Protein AF-A0A6J3M0D9-F1 (afdb_monomer_lite)

Structure (mmCIF, N/CA/C/O backbone):
data_AF-A0A6J3M0D9-F1
#
_entry.id   AF-A0A6J3M0D9-F1
#
loop_
_atom_site.group_PDB
_atom_site.id
_atom_site.type_symbol
_atom_site.label_atom_id
_atom_site.label_alt_id
_atom_site.label_comp_id
_atom_site.label_asym_id
_atom_site.label_entity_id
_atom_site.label_seq_id
_atom_site.pdbx_PDB_ins_code
_atom_site.Cartn_x
_atom_site.Cartn_y
_atom_site.Cartn_z
_atom_site.occupancy
_atom_site.B_iso_or_equiv
_atom_site.auth_seq_id
_atom_site.auth_comp_id
_atom_site.auth_asym_id
_atom_site.auth_atom_id
_atom_site.pdbx_PDB_model_num
ATOM 1 N N . ARG A 1 1 ? 12.384 13.463 -19.391 1.00 42.94 1 ARG A N 1
ATOM 2 C CA . ARG A 1 1 ? 13.228 12.352 -18.886 1.00 42.94 1 ARG A CA 1
ATOM 3 C C . ARG A 1 1 ? 12.264 11.208 -18.596 1.00 42.94 1 ARG A C 1
ATOM 5 O O . ARG A 1 1 ? 11.314 11.461 -17.872 1.00 42.94 1 ARG A O 1
ATOM 12 N N . ASN A 1 2 ? 12.388 10.053 -19.254 1.00 55.09 2 ASN A N 1
ATOM 13 C CA . ASN A 1 2 ? 11.441 8.949 -19.058 1.00 55.09 2 ASN A CA 1
ATOM 14 C C . ASN A 1 2 ? 11.731 8.319 -17.684 1.00 55.09 2 ASN A C 1
ATOM 16 O O . ASN A 1 2 ? 12.864 7.897 -17.462 1.00 55.09 2 ASN A O 1
ATOM 20 N N . ARG A 1 3 ? 10.782 8.379 -16.743 1.00 71.44 3 ARG A N 1
ATOM 21 C CA . ARG A 1 3 ? 10.918 7.764 -15.412 1.00 71.44 3 ARG A CA 1
ATOM 22 C C . ARG A 1 3 ? 10.649 6.272 -15.572 1.00 71.44 3 ARG A C 1
ATOM 24 O O . ARG A 1 3 ? 9.646 5.905 -16.172 1.00 71.44 3 ARG A O 1
ATOM 31 N N . GLU A 1 4 ? 11.538 5.431 -15.061 1.00 75.75 4 GLU A N 1
ATOM 32 C CA . GLU A 1 4 ? 11.280 3.993 -14.976 1.00 75.75 4 GLU A CA 1
ATOM 33 C C . GLU A 1 4 ? 10.341 3.724 -13.797 1.00 75.75 4 GLU A C 1
ATOM 35 O O . GLU A 1 4 ? 10.503 4.307 -12.722 1.00 75.75 4 GLU A O 1
ATOM 40 N N . GLY A 1 5 ? 9.330 2.885 -14.021 1.00 78.06 5 GLY A N 1
ATOM 41 C CA . GLY A 1 5 ? 8.356 2.521 -12.998 1.00 78.06 5 GLY A CA 1
ATOM 42 C C . GLY A 1 5 ? 8.998 1.749 -11.850 1.00 78.06 5 GLY A C 1
ATOM 43 O O . GLY A 1 5 ? 9.812 0.852 -12.079 1.00 78.06 5 GLY A O 1
ATOM 44 N N . ASN A 1 6 ? 8.626 2.075 -10.613 1.00 82.00 6 ASN A N 1
ATOM 45 C CA . ASN A 1 6 ? 9.126 1.388 -9.425 1.00 82.00 6 ASN A CA 1
ATOM 46 C C . ASN A 1 6 ? 8.028 0.581 -8.697 1.00 82.00 6 ASN A C 1
ATOM 48 O O . ASN A 1 6 ? 6.885 0.508 -9.141 1.00 82.00 6 ASN A O 1
ATOM 52 N N . LEU A 1 7 ? 8.391 -0.069 -7.583 1.00 81.06 7 LEU A N 1
ATOM 53 C CA . LEU A 1 7 ? 7.454 -0.856 -6.773 1.00 81.06 7 LEU A CA 1
ATOM 54 C C . LEU A 1 7 ? 6.279 0.001 -6.276 1.00 81.06 7 LEU A C 1
ATOM 56 O O . LEU A 1 7 ? 5.142 -0.457 -6.302 1.00 81.06 7 LEU A O 1
ATOM 60 N N . TYR A 1 8 ? 6.549 1.256 -5.915 1.00 79.31 8 TYR A N 1
ATOM 61 C CA . TYR A 1 8 ? 5.541 2.229 -5.498 1.00 79.31 8 TYR A CA 1
ATOM 62 C C . TYR A 1 8 ? 4.476 2.436 -6.590 1.00 79.31 8 TYR A C 1
ATOM 64 O O . TYR A 1 8 ? 3.279 2.304 -6.344 1.00 79.31 8 TYR A O 1
ATOM 72 N N . ASP A 1 9 ? 4.890 2.638 -7.845 1.00 83.06 9 ASP A N 1
ATOM 73 C CA . ASP A 1 9 ? 3.951 2.771 -8.967 1.00 83.06 9 ASP A CA 1
ATOM 74 C C . ASP A 1 9 ? 3.158 1.470 -9.233 1.00 83.06 9 ASP A C 1
ATOM 76 O O . ASP A 1 9 ? 2.005 1.523 -9.670 1.00 83.06 9 ASP A O 1
ATOM 80 N N . ALA A 1 10 ? 3.746 0.299 -8.954 1.00 85.44 10 ALA A N 1
ATOM 81 C CA . ALA A 1 10 ? 3.069 -0.996 -9.064 1.00 85.44 10 ALA A CA 1
ATOM 82 C C . ALA A 1 10 ? 1.963 -1.156 -8.011 1.00 85.44 10 ALA A C 1
ATOM 84 O O . ALA A 1 10 ? 0.848 -1.559 -8.340 1.00 85.44 10 ALA A O 1
ATOM 85 N N . VAL A 1 11 ? 2.250 -0.791 -6.757 1.00 83.31 11 VAL A N 1
ATOM 86 C CA . VAL A 1 11 ? 1.282 -0.823 -5.646 1.00 83.31 11 VAL A CA 1
ATOM 87 C C . VAL A 1 11 ? 0.132 0.154 -5.896 1.00 83.31 11 VAL A C 1
ATOM 89 O O . VAL A 1 11 ? -1.022 -0.185 -5.640 1.00 83.31 11 VAL A O 1
ATOM 92 N N . ALA A 1 12 ? 0.414 1.319 -6.488 1.00 81.69 12 ALA A N 1
ATOM 93 C CA . ALA A 1 12 ? -0.609 2.266 -6.938 1.00 81.69 12 ALA A CA 1
ATOM 94 C C . ALA A 1 12 ? -1.410 1.791 -8.171 1.00 81.69 12 ALA A C 1
ATOM 96 O O . ALA A 1 12 ? -2.295 2.507 -8.634 1.00 81.69 12 ALA A O 1
ATOM 97 N N . GLY A 1 13 ? -1.100 0.622 -8.745 1.00 83.06 13 GLY A N 1
ATOM 98 C CA . GLY A 1 13 ? -1.790 0.086 -9.921 1.00 83.06 13 GLY A CA 1
ATOM 99 C C . GLY A 1 13 ? -1.490 0.836 -11.223 1.00 83.06 13 GLY A C 1
ATOM 100 O O . GLY A 1 13 ? -2.249 0.726 -12.184 1.00 83.06 13 GLY A O 1
ATOM 101 N N . ARG A 1 14 ? -0.395 1.601 -11.272 1.00 82.69 14 ARG A N 1
ATOM 102 C CA . ARG A 1 14 ? -0.028 2.460 -12.410 1.00 82.69 14 ARG A CA 1
ATOM 103 C C . ARG A 1 14 ? 0.906 1.792 -13.403 1.00 82.69 14 ARG A C 1
ATOM 105 O O . ARG A 1 14 ? 1.169 2.374 -14.449 1.00 82.69 14 ARG A O 1
ATOM 112 N N . LEU A 1 15 ? 1.432 0.609 -13.101 1.00 86.12 15 LEU A N 1
ATOM 113 C CA . LEU A 1 15 ? 2.329 -0.117 -13.999 1.00 86.12 15 LEU A CA 1
ATOM 114 C C . LEU A 1 15 ? 1.619 -1.280 -14.675 1.00 86.12 15 LEU A C 1
ATOM 116 O O . LEU A 1 15 ? 0.947 -2.076 -14.030 1.00 86.12 15 LEU A O 1
ATOM 120 N N . GLY A 1 16 ? 1.819 -1.389 -15.981 1.00 84.75 16 GLY A N 1
ATOM 121 C CA . GLY A 1 16 ? 1.499 -2.548 -16.798 1.00 84.75 16 GLY A CA 1
ATOM 122 C C . GLY A 1 16 ? 2.769 -3.139 -17.406 1.00 84.75 16 GLY A C 1
ATOM 123 O O . GLY A 1 16 ? 3.859 -2.582 -17.278 1.00 84.75 16 GLY A O 1
ATOM 124 N N . ALA A 1 17 ? 2.619 -4.258 -18.115 1.00 77.94 17 ALA A N 1
ATOM 125 C CA . ALA A 1 17 ? 3.738 -4.952 -18.758 1.00 77.94 17 ALA A CA 1
ATOM 126 C C . ALA A 1 17 ? 4.526 -4.071 -19.753 1.00 77.94 17 ALA A C 1
ATOM 128 O O . ALA A 1 17 ? 5.722 -4.272 -19.931 1.00 77.94 17 ALA A O 1
ATOM 129 N N . GLU A 1 18 ? 3.867 -3.088 -20.376 1.00 77.19 18 GLU A N 1
ATOM 130 C CA . GLU A 1 18 ? 4.468 -2.181 -21.368 1.00 77.19 18 GLU A CA 1
ATOM 131 C C . GLU A 1 18 ? 4.868 -0.806 -20.792 1.00 77.19 18 GLU A C 1
ATOM 133 O O . GLU A 1 18 ? 5.299 0.075 -21.534 1.00 77.19 18 GLU A O 1
ATOM 138 N N . GLY A 1 19 ? 4.740 -0.604 -19.474 1.00 81.75 19 GLY A N 1
ATOM 139 C CA . GLY A 1 19 ? 5.069 0.654 -18.795 1.00 81.75 19 GLY A CA 1
ATOM 140 C C . GLY A 1 19 ? 3.879 1.280 -18.066 1.00 81.75 19 GLY A C 1
ATOM 141 O O . GLY A 1 19 ? 2.984 0.578 -17.601 1.00 81.75 19 GLY A O 1
ATOM 142 N N . PHE A 1 20 ? 3.878 2.609 -17.928 1.00 83.00 20 PHE A N 1
ATOM 143 C CA . PHE A 1 20 ? 2.828 3.322 -17.194 1.00 83.00 20 PHE A CA 1
ATOM 144 C C . PHE A 1 20 ? 1.456 3.185 -17.870 1.00 83.00 20 PHE A C 1
ATOM 146 O O . PHE A 1 20 ? 1.288 3.440 -19.064 1.00 83.00 20 PHE A O 1
ATOM 153 N N . LEU A 1 21 ? 0.457 2.808 -17.078 1.00 82.88 21 LEU A N 1
ATOM 154 C CA . LEU A 1 21 ? -0.945 2.775 -17.456 1.00 82.88 21 LEU A CA 1
ATOM 155 C C . LEU A 1 21 ? -1.505 4.198 -17.404 1.00 82.88 21 LEU A C 1
ATOM 157 O O . LEU A 1 21 ? -1.463 4.857 -16.369 1.00 82.88 21 LEU A O 1
ATOM 161 N N . GLY A 1 22 ? -2.019 4.672 -18.537 1.00 74.00 22 GLY A N 1
ATOM 162 C CA . GLY A 1 22 ? -2.771 5.923 -18.626 1.00 74.00 22 GLY A CA 1
ATOM 163 C C . GLY A 1 22 ? -4.258 5.682 -18.878 1.00 74.00 22 GLY A C 1
ATOM 164 O O . GLY A 1 22 ? -4.702 4.547 -19.053 1.00 74.00 22 GLY A O 1
ATOM 165 N N . ASP A 1 23 ? -5.020 6.769 -19.001 1.00 67.31 23 ASP A N 1
ATOM 166 C CA . ASP A 1 23 ? -6.461 6.742 -19.296 1.00 67.31 23 ASP A CA 1
ATOM 167 C C . ASP A 1 23 ? -6.837 5.962 -20.565 1.00 67.31 23 ASP A C 1
ATOM 169 O O . ASP A 1 23 ? -7.947 5.444 -20.677 1.00 67.31 23 ASP A O 1
ATOM 173 N N . ASN A 1 24 ? -5.911 5.844 -21.516 1.00 65.19 24 ASN A N 1
ATOM 174 C CA . ASN A 1 24 ? -6.125 5.121 -22.769 1.00 65.19 24 ASN A CA 1
ATOM 175 C C . ASN A 1 24 ? -5.968 3.595 -22.618 1.00 65.19 24 ASN A C 1
ATOM 177 O O . ASN A 1 24 ? -6.357 2.852 -23.514 1.00 65.19 24 ASN A O 1
ATOM 181 N N . ASN A 1 25 ? -5.445 3.120 -21.482 1.00 65.56 25 ASN A N 1
ATOM 182 C CA . ASN A 1 25 ? -5.124 1.715 -21.218 1.00 65.56 25 ASN A CA 1
ATOM 183 C C . ASN A 1 25 ? -6.153 1.026 -20.301 1.00 65.56 25 ASN A C 1
ATOM 185 O O . ASN A 1 25 ? -5.819 0.062 -19.614 1.00 65.56 25 ASN A O 1
ATOM 189 N N . ARG A 1 26 ? -7.417 1.477 -20.317 1.00 57.16 26 ARG A N 1
ATOM 190 C CA . ARG A 1 26 ? -8.543 1.031 -19.456 1.00 57.16 26 ARG A CA 1
ATOM 191 C C . ARG A 1 26 ? -8.943 -0.461 -19.538 1.00 57.16 26 ARG A C 1
ATOM 193 O O . ARG A 1 26 ? -9.987 -0.838 -19.019 1.00 57.16 26 ARG A O 1
ATOM 200 N N . GLY A 1 27 ? -8.132 -1.319 -20.150 1.00 63.91 27 GLY A N 1
ATOM 201 C CA . GLY A 1 27 ? -8.310 -2.777 -20.172 1.00 63.91 27 GLY A CA 1
ATOM 202 C C . GLY A 1 27 ? -7.041 -3.580 -19.870 1.00 63.91 27 GLY A C 1
ATOM 203 O O . GLY A 1 27 ? -7.101 -4.807 -19.843 1.00 63.91 27 GLY A O 1
ATOM 204 N N . LEU A 1 28 ? -5.896 -2.922 -19.654 1.00 74.75 28 LEU A N 1
ATOM 205 C CA . LEU A 1 28 ? -4.660 -3.609 -19.293 1.00 74.75 28 LEU A CA 1
ATOM 206 C C . LEU A 1 28 ? -4.654 -3.913 -17.795 1.00 74.75 28 LEU A C 1
ATOM 208 O O . LEU A 1 28 ? -4.968 -3.057 -16.969 1.00 74.75 28 LEU A O 1
ATOM 212 N N . LYS A 1 29 ? -4.288 -5.148 -17.447 1.00 81.88 29 LYS A N 1
ATOM 213 C CA . LYS A 1 29 ? -4.167 -5.572 -16.054 1.00 81.88 29 LYS A CA 1
ATOM 214 C C . LYS A 1 29 ? -2.909 -4.936 -15.442 1.00 81.88 29 LYS A C 1
ATOM 216 O O . LYS A 1 29 ? -1.833 -5.110 -16.021 1.00 81.88 29 LYS A O 1
ATOM 221 N N . PRO A 1 30 ? -3.017 -4.250 -14.290 1.00 85.31 30 PRO A N 1
ATOM 222 C CA . PRO A 1 30 ? -1.848 -3.782 -13.562 1.00 85.31 30 PRO A CA 1
ATOM 223 C C . PRO A 1 30 ? -0.935 -4.946 -13.176 1.00 85.31 30 PRO A C 1
ATOM 225 O O . PRO A 1 30 ? -1.416 -6.033 -12.834 1.00 85.31 30 PRO A O 1
ATOM 228 N N . LEU A 1 31 ? 0.374 -4.710 -13.231 1.00 87.88 31 LEU A N 1
ATOM 229 C CA . LEU A 1 31 ? 1.368 -5.637 -12.707 1.00 87.88 31 LEU A CA 1
ATOM 230 C C . LEU A 1 31 ? 1.205 -5.756 -11.199 1.00 87.88 31 LEU A C 1
ATOM 232 O O . LEU A 1 31 ? 0.967 -4.771 -10.497 1.00 87.88 31 LEU A O 1
ATOM 236 N N . ARG A 1 32 ? 1.354 -6.977 -10.696 1.00 86.12 32 ARG A N 1
ATOM 237 C CA . ARG A 1 32 ? 1.368 -7.214 -9.259 1.00 86.12 32 ARG A CA 1
ATOM 238 C C . ARG A 1 32 ? 2.697 -6.731 -8.664 1.00 86.12 32 ARG A C 1
ATOM 240 O O . ARG A 1 32 ? 3.726 -6.790 -9.342 1.00 86.12 32 ARG A O 1
ATOM 247 N N . PRO A 1 33 ? 2.714 -6.294 -7.394 1.00 86.25 33 PRO A N 1
ATOM 248 C CA . PRO A 1 33 ? 3.947 -5.831 -6.764 1.00 86.25 33 PRO A CA 1
ATOM 249 C C . PRO A 1 33 ? 5.055 -6.897 -6.734 1.00 86.25 33 PRO A C 1
ATOM 251 O O . PRO A 1 33 ? 6.217 -6.560 -6.948 1.00 86.25 33 PRO A O 1
ATOM 254 N N . ASP A 1 34 ? 4.719 -8.182 -6.566 1.00 86.88 34 ASP A N 1
ATOM 255 C CA . ASP A 1 34 ? 5.703 -9.272 -6.624 1.00 86.88 34 ASP A CA 1
ATOM 256 C C . ASP A 1 34 ? 6.314 -9.441 -8.019 1.00 86.88 34 ASP A C 1
ATOM 258 O O . ASP A 1 34 ? 7.520 -9.639 -8.147 1.00 86.88 34 ASP A O 1
ATOM 262 N N . GLU A 1 35 ? 5.521 -9.295 -9.081 1.00 87.00 35 GLU A N 1
ATOM 263 C CA . GLU A 1 35 ? 6.027 -9.345 -10.459 1.00 87.00 35 GLU A CA 1
ATOM 264 C C . GLU A 1 35 ? 7.050 -8.233 -10.718 1.00 87.00 35 GLU A C 1
ATOM 266 O O . GLU A 1 35 ? 8.071 -8.465 -11.365 1.00 87.00 35 GLU A O 1
ATOM 271 N N . VAL A 1 36 ? 6.825 -7.034 -10.173 1.00 87.44 36 VAL A N 1
ATOM 272 C CA . VAL A 1 36 ? 7.767 -5.908 -10.284 1.00 87.44 36 VAL A CA 1
ATOM 273 C C . VAL A 1 36 ? 9.002 -6.108 -9.407 1.00 87.44 36 VAL A C 1
ATOM 275 O O . VAL A 1 36 ? 10.108 -5.770 -9.826 1.00 87.44 36 VAL A O 1
ATOM 278 N N . LEU A 1 37 ? 8.849 -6.680 -8.212 1.00 84.75 37 LEU A N 1
ATOM 279 C CA . LEU A 1 37 ? 9.964 -6.933 -7.299 1.00 84.75 37 LEU A CA 1
ATOM 280 C C . LEU A 1 37 ? 10.943 -7.966 -7.877 1.00 84.75 37 LEU A C 1
ATOM 282 O O . LEU A 1 37 ? 12.153 -7.735 -7.878 1.00 84.75 37 LEU A O 1
ATOM 286 N N . TYR A 1 38 ? 10.419 -9.069 -8.420 1.00 86.06 38 TYR A N 1
ATOM 287 C CA . TYR A 1 38 ? 11.226 -10.198 -8.898 1.00 86.06 38 TYR A CA 1
ATOM 288 C C . TYR A 1 38 ? 11.628 -10.121 -10.379 1.00 86.06 38 TYR A C 1
ATOM 290 O O . TYR A 1 38 ? 12.424 -10.938 -10.836 1.00 86.06 38 TYR A O 1
ATOM 298 N N . SER A 1 39 ? 11.134 -9.142 -11.142 1.00 82.94 39 SER A N 1
ATOM 299 C CA . SER A 1 39 ? 11.592 -8.894 -12.523 1.00 82.94 39 SER A CA 1
ATOM 300 C C . SER A 1 39 ? 12.851 -8.023 -12.612 1.00 82.94 39 SER A C 1
ATOM 302 O O . SER A 1 39 ? 13.422 -7.872 -13.693 1.00 82.94 39 SER A O 1
ATOM 304 N N . ARG A 1 40 ? 13.309 -7.446 -11.493 1.00 80.81 40 ARG A N 1
ATOM 305 C CA . ARG A 1 40 ? 14.482 -6.562 -11.453 1.00 80.81 40 ARG A CA 1
ATOM 306 C C . ARG A 1 40 ? 15.798 -7.327 -11.569 1.00 80.81 40 ARG A C 1
ATOM 308 O O . ARG A 1 40 ? 15.956 -8.434 -11.057 1.00 80.81 40 ARG A O 1
ATOM 315 N N . ALA A 1 41 ? 16.786 -6.686 -12.193 1.00 78.75 41 ALA A N 1
ATOM 316 C CA . ALA A 1 41 ? 18.146 -7.208 -12.243 1.00 78.75 41 ALA A CA 1
ATOM 317 C C . ALA A 1 41 ? 18.706 -7.369 -10.818 1.00 78.75 41 ALA A C 1
ATOM 319 O O . ALA A 1 41 ? 18.757 -6.405 -10.058 1.00 78.75 41 ALA A O 1
ATOM 320 N N . GLY A 1 42 ? 19.123 -8.588 -10.466 1.00 78.94 42 GLY A N 1
ATOM 321 C CA . GLY A 1 42 ? 19.634 -8.913 -9.131 1.00 78.94 42 GLY A CA 1
ATOM 322 C C . GLY A 1 42 ? 18.568 -9.326 -8.113 1.00 78.94 42 GLY A C 1
ATOM 323 O O . GLY A 1 42 ? 18.905 -9.483 -6.942 1.00 78.94 42 GLY A O 1
ATOM 324 N N . ALA A 1 43 ? 17.314 -9.522 -8.532 1.00 82.31 43 ALA A N 1
ATOM 325 C CA . ALA A 1 43 ? 16.307 -10.116 -7.662 1.00 82.31 43 ALA A CA 1
ATOM 326 C C . ALA A 1 43 ? 16.739 -11.528 -7.202 1.00 82.31 43 ALA A C 1
ATOM 328 O O . ALA A 1 43 ? 17.290 -12.293 -8.005 1.00 82.31 43 ALA A O 1
ATOM 329 N N . PRO A 1 44 ? 16.512 -11.885 -5.925 1.00 81.94 44 PRO A N 1
ATOM 330 C CA . PRO A 1 44 ? 16.826 -13.214 -5.419 1.00 81.94 44 PRO A CA 1
ATOM 331 C C . PRO A 1 44 ? 15.982 -14.283 -6.122 1.00 81.94 44 PRO A C 1
ATOM 333 O O . PRO A 1 44 ? 14.860 -14.032 -6.568 1.00 81.94 44 PRO A O 1
ATOM 336 N N . VAL A 1 45 ? 16.535 -15.495 -6.225 1.00 81.25 45 VAL A N 1
ATOM 337 C CA . VAL A 1 45 ?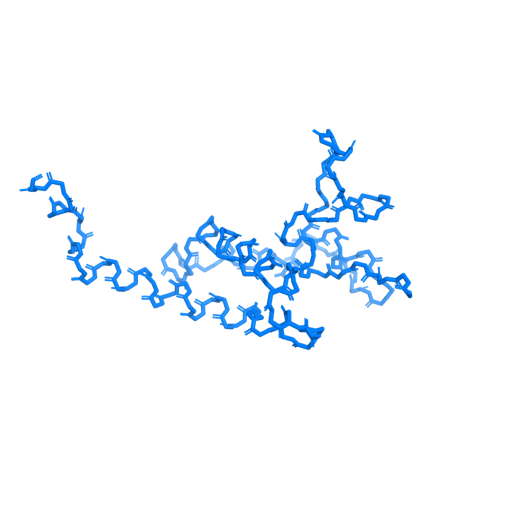 15.809 -16.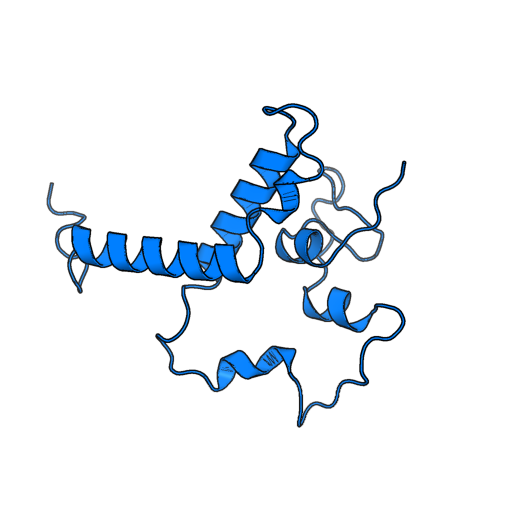647 -6.774 1.00 81.25 45 VAL A CA 1
ATOM 338 C C . VAL A 1 45 ? 14.669 -16.995 -5.820 1.00 81.25 45 VAL A C 1
ATOM 340 O O . VAL A 1 45 ? 14.904 -17.236 -4.639 1.00 81.25 45 VAL A O 1
ATOM 343 N N . ARG A 1 46 ? 13.441 -17.010 -6.340 1.00 81.81 46 ARG A N 1
ATOM 344 C CA . ARG A 1 46 ? 12.228 -17.281 -5.564 1.00 81.81 46 ARG A CA 1
ATOM 345 C C . ARG A 1 46 ? 11.979 -18.786 -5.488 1.00 81.81 46 ARG A C 1
ATOM 347 O O . ARG A 1 46 ? 11.885 -19.447 -6.522 1.00 81.81 46 ARG A O 1
ATOM 354 N N . TYR A 1 47 ? 11.829 -19.295 -4.273 1.00 82.44 47 TYR A N 1
ATOM 355 C CA . TYR A 1 47 ? 11.368 -20.654 -3.995 1.00 82.44 47 TYR A CA 1
ATOM 356 C C . TYR A 1 47 ? 10.019 -20.573 -3.286 1.00 82.44 47 TYR A C 1
ATOM 358 O O . TYR A 1 47 ? 9.809 -19.663 -2.491 1.00 82.44 47 TYR A O 1
ATOM 366 N N . GLU A 1 48 ? 9.103 -21.504 -3.569 1.00 79.38 48 GLU A N 1
ATOM 367 C CA . GLU A 1 48 ? 7.786 -21.518 -2.908 1.00 79.38 48 GLU A CA 1
ATOM 368 C C . GLU A 1 48 ? 7.895 -21.747 -1.393 1.00 79.38 48 GLU A C 1
ATOM 370 O O . GLU A 1 48 ? 7.061 -21.255 -0.640 1.00 79.38 48 GLU A O 1
ATOM 375 N N . GLU A 1 49 ? 8.926 -22.472 -0.951 1.00 77.56 49 GLU A N 1
ATOM 376 C CA . GLU A 1 49 ? 9.141 -22.836 0.454 1.00 77.56 49 GLU A CA 1
ATOM 377 C C . GLU A 1 49 ? 9.593 -21.642 1.317 1.00 77.56 49 GLU A C 1
ATOM 379 O O . GLU A 1 49 ? 9.145 -21.513 2.453 1.00 77.56 49 GLU A O 1
ATOM 384 N N . ASP A 1 50 ? 10.406 -20.740 0.754 1.00 77.38 50 ASP A N 1
ATOM 385 C CA . ASP A 1 50 ? 11.017 -19.590 1.445 1.00 77.38 50 ASP A CA 1
ATOM 386 C C . ASP A 1 50 ? 10.543 -18.245 0.857 1.00 77.38 50 ASP A C 1
ATOM 388 O O . ASP A 1 50 ? 11.293 -17.270 0.779 1.00 77.38 50 ASP A O 1
ATOM 392 N N . ASP A 1 51 ? 9.296 -18.179 0.379 1.00 83.62 51 ASP A N 1
ATOM 393 C CA . ASP A 1 51 ? 8.776 -16.984 -0.292 1.00 83.62 51 ASP A CA 1
ATOM 394 C C . ASP A 1 51 ? 8.539 -15.826 0.695 1.00 83.62 51 ASP A C 1
ATOM 396 O O . ASP A 1 51 ? 7.463 -15.692 1.295 1.00 83.62 51 ASP A O 1
ATOM 400 N N . GLU A 1 52 ? 9.553 -14.965 0.834 1.00 83.31 52 GLU A N 1
ATOM 401 C CA . GLU A 1 52 ? 9.554 -13.764 1.680 1.00 83.31 52 GLU A CA 1
ATOM 402 C C . GLU A 1 52 ? 8.336 -12.857 1.434 1.00 83.31 52 GLU A C 1
ATOM 404 O O . GLU A 1 52 ? 7.767 -12.303 2.376 1.00 83.31 52 GLU A O 1
ATOM 409 N N . TYR A 1 53 ? 7.863 -12.752 0.187 1.00 83.19 53 TYR A N 1
ATOM 410 C CA . TYR A 1 53 ? 6.734 -11.889 -0.169 1.00 83.19 53 TYR A CA 1
ATOM 411 C C . TYR A 1 53 ? 5.418 -12.326 0.502 1.00 83.19 53 TYR A C 1
ATOM 413 O O . TYR A 1 53 ? 4.532 -11.514 0.788 1.00 83.19 53 TYR A O 1
ATOM 421 N N . THR A 1 54 ? 5.270 -13.622 0.791 1.00 84.38 54 THR A N 1
ATOM 422 C CA . THR A 1 54 ? 4.042 -14.185 1.376 1.00 84.38 54 THR A CA 1
ATOM 423 C C . THR A 1 54 ? 4.115 -14.421 2.884 1.00 84.38 54 THR A C 1
ATOM 425 O O . THR A 1 54 ? 3.137 -14.892 3.466 1.00 84.38 54 THR A O 1
ATOM 428 N N . GLN A 1 55 ? 5.206 -14.009 3.539 1.00 86.44 55 GLN A N 1
ATOM 429 C CA . GLN A 1 55 ? 5.426 -14.208 4.979 1.00 86.44 55 GLN A CA 1
ATOM 430 C C . GLN A 1 55 ? 4.343 -13.573 5.859 1.00 86.44 55 GLN A C 1
ATOM 432 O O . GLN A 1 55 ? 4.042 -14.088 6.935 1.00 86.44 55 GLN A O 1
ATOM 437 N N . HIS A 1 56 ? 3.683 -12.511 5.380 1.00 84.19 56 HIS A N 1
ATOM 438 C CA . HIS A 1 56 ? 2.561 -11.874 6.079 1.00 84.19 56 HIS A CA 1
ATOM 439 C C . HIS A 1 56 ? 1.416 -12.850 6.414 1.00 84.19 56 HIS A C 1
ATOM 441 O O . HIS A 1 56 ? 0.675 -12.610 7.359 1.00 84.19 56 HIS A O 1
ATOM 447 N N . ARG A 1 57 ? 1.276 -13.973 5.692 1.00 85.06 57 ARG A N 1
ATOM 448 C CA . ARG A 1 57 ? 0.253 -15.003 5.961 1.00 85.06 57 ARG A CA 1
ATOM 449 C C . ARG A 1 57 ? 0.461 -15.752 7.276 1.00 85.06 57 ARG A C 1
ATOM 451 O O . ARG A 1 57 ? -0.467 -16.397 7.753 1.00 85.06 57 ARG A O 1
ATOM 458 N N . HIS A 1 58 ? 1.671 -15.711 7.825 1.00 88.50 58 HIS A N 1
ATOM 459 C CA . HIS A 1 58 ? 1.997 -16.329 9.108 1.00 88.50 58 HIS A CA 1
ATOM 460 C C . HIS A 1 58 ? 1.760 -15.387 10.293 1.00 88.50 58 HIS A C 1
ATOM 462 O O . HIS A 1 58 ? 1.916 -15.804 11.441 1.00 88.50 58 HIS A O 1
ATOM 468 N N . LEU A 1 59 ? 1.390 -14.131 10.032 1.00 88.31 59 LEU A N 1
ATOM 469 C CA . LEU A 1 59 ? 1.039 -13.179 11.074 1.00 88.31 59 LEU A CA 1
ATOM 470 C C . LEU A 1 59 ? -0.354 -13.485 11.652 1.00 88.31 59 LEU A C 1
ATOM 472 O O . LEU A 1 59 ? -1.196 -14.077 10.971 1.00 88.31 59 LEU A O 1
ATOM 476 N N . PRO A 1 60 ? -0.618 -13.075 12.906 1.00 89.75 60 PRO A N 1
ATOM 477 C CA . PRO A 1 60 ? -1.969 -13.080 13.452 1.00 89.75 60 PRO A CA 1
ATOM 478 C C . PRO A 1 60 ? -2.936 -12.278 12.557 1.00 89.75 60 PRO A C 1
ATOM 480 O O . PRO A 1 60 ? -2.500 -11.295 11.955 1.00 89.75 60 PRO A O 1
ATOM 483 N N . PRO A 1 61 ? -4.236 -12.632 12.507 1.00 81.75 61 PRO A N 1
ATOM 484 C CA . PRO A 1 61 ? -5.220 -11.963 11.649 1.00 81.75 61 PRO A CA 1
ATOM 485 C C . PRO A 1 61 ? -5.284 -10.437 11.819 1.00 81.75 61 PRO A C 1
ATOM 487 O O . PRO A 1 61 ? -5.419 -9.734 10.825 1.00 81.75 61 PRO A O 1
ATOM 490 N N . ASP A 1 62 ? -5.104 -9.944 13.047 1.00 82.44 62 ASP A N 1
ATOM 491 C CA . ASP A 1 62 ? -5.247 -8.524 13.408 1.00 82.44 62 ASP A CA 1
ATOM 492 C C . ASP A 1 62 ? -3.891 -7.824 13.623 1.00 82.44 62 ASP A C 1
ATOM 494 O O . ASP A 1 62 ? -3.793 -6.798 14.289 1.00 82.44 62 ASP A O 1
ATOM 498 N N . ALA A 1 63 ? -2.800 -8.409 13.119 1.00 87.50 63 ALA A N 1
ATOM 499 C CA . ALA A 1 63 ? -1.458 -7.853 13.303 1.00 87.50 63 ALA A CA 1
ATOM 500 C C . ALA A 1 63 ? -1.117 -6.726 12.317 1.00 87.50 63 ALA A C 1
ATOM 502 O O . ALA A 1 63 ? -0.140 -6.008 12.531 1.00 87.50 63 ALA A O 1
ATOM 503 N N . LEU A 1 64 ? -1.870 -6.608 11.221 1.00 90.75 64 LEU A N 1
ATOM 504 C CA . LEU A 1 64 ? -1.654 -5.615 10.175 1.00 90.75 64 LEU A CA 1
ATOM 505 C C . LEU A 1 64 ? -2.962 -4.898 9.839 1.00 90.75 64 LEU A C 1
ATOM 507 O O . LEU A 1 64 ? -4.012 -5.543 9.851 1.00 90.75 64 LEU A O 1
ATOM 511 N N . PRO A 1 65 ? -2.887 -3.617 9.441 1.00 91.81 65 PRO A N 1
ATOM 512 C CA . PRO A 1 65 ? -4.047 -2.910 8.932 1.00 91.81 65 PRO A CA 1
ATOM 513 C C . PRO A 1 65 ? -4.634 -3.557 7.683 1.00 91.81 65 PRO A C 1
ATOM 515 O O . PRO A 1 65 ? -3.949 -4.255 6.923 1.00 91.81 65 PRO A O 1
ATOM 518 N N . SER A 1 66 ? -5.894 -3.238 7.413 1.00 90.44 66 SER A N 1
ATOM 519 C CA . SER A 1 66 ? -6.606 -3.656 6.216 1.00 90.44 66 SER A CA 1
ATOM 520 C C . SER A 1 66 ? -5.821 -3.319 4.948 1.00 90.44 66 SER A C 1
ATOM 522 O O . SER A 1 66 ? -5.538 -2.160 4.633 1.00 90.44 66 SER A O 1
ATOM 524 N N . SER A 1 67 ? -5.518 -4.350 4.154 1.00 87.81 67 SER A N 1
ATOM 525 C CA . SER A 1 67 ? -4.805 -4.191 2.881 1.00 87.81 67 SER A CA 1
ATOM 526 C C . SER A 1 67 ? -5.537 -3.250 1.922 1.00 87.81 67 SER A C 1
ATOM 528 O O . SER A 1 67 ? -4.898 -2.505 1.179 1.00 87.81 67 SER A O 1
ATOM 530 N N . ASP A 1 68 ? -6.869 -3.264 1.933 1.00 90.19 68 ASP A N 1
ATOM 531 C CA . ASP A 1 68 ? -7.667 -2.416 1.050 1.00 90.19 68 ASP A CA 1
ATOM 532 C C . ASP A 1 68 ? -7.655 -0.956 1.509 1.00 90.19 68 ASP A C 1
ATOM 534 O O . ASP A 1 68 ? -7.565 -0.059 0.668 1.00 90.19 68 ASP A O 1
ATOM 538 N N . LEU A 1 69 ? -7.628 -0.716 2.825 1.00 91.56 69 LEU A N 1
ATOM 539 C CA . LEU A 1 69 ? -7.409 0.617 3.385 1.00 91.56 69 LEU A CA 1
ATOM 540 C C . LEU A 1 69 ? -6.035 1.158 2.969 1.00 91.56 69 LEU A C 1
ATOM 542 O O . LEU A 1 69 ? -5.946 2.261 2.428 1.00 91.56 69 LEU A O 1
ATOM 546 N N . LEU A 1 70 ? -4.974 0.366 3.152 1.00 91.19 70 LEU A N 1
ATOM 547 C CA . LEU A 1 70 ? -3.615 0.775 2.789 1.00 91.19 70 LEU A CA 1
ATOM 548 C C . LEU A 1 70 ? -3.487 1.075 1.289 1.00 91.19 70 LEU A C 1
ATOM 550 O O . LEU A 1 70 ? -2.896 2.088 0.921 1.00 91.19 70 LEU A O 1
ATOM 554 N N . LYS A 1 71 ? -4.080 0.253 0.412 1.00 87.56 71 LYS A N 1
ATOM 555 C CA . LYS A 1 71 ? -4.098 0.514 -1.041 1.00 87.56 71 LYS A CA 1
ATOM 556 C C . LYS A 1 71 ? -4.846 1.798 -1.387 1.00 87.56 71 LYS A C 1
ATOM 558 O O . LYS A 1 71 ? -4.377 2.548 -2.239 1.00 87.56 71 LYS A O 1
ATOM 563 N N . ALA A 1 72 ? -5.987 2.057 -0.747 1.00 90.44 72 ALA A N 1
ATOM 564 C CA . ALA A 1 72 ? -6.772 3.264 -0.991 1.00 90.44 72 ALA A CA 1
ATOM 565 C C . ALA A 1 72 ? -5.998 4.528 -0.587 1.00 90.44 72 ALA A C 1
ATOM 567 O O . ALA A 1 72 ? -5.922 5.479 -1.366 1.00 90.44 72 ALA A O 1
ATOM 568 N N . ILE A 1 73 ? -5.367 4.510 0.591 1.00 90.31 73 ILE A N 1
ATOM 569 C CA . ILE A 1 73 ? -4.503 5.599 1.061 1.00 90.31 73 ILE A CA 1
ATOM 570 C C . ILE A 1 73 ? -3.330 5.783 0.103 1.00 90.31 73 ILE A C 1
ATOM 572 O O . ILE A 1 73 ? -3.094 6.891 -0.370 1.00 90.31 73 ILE A O 1
ATOM 576 N N . HIS A 1 74 ? -2.619 4.702 -0.219 1.00 88.19 74 HIS A N 1
ATOM 577 C CA . HIS A 1 74 ? -1.465 4.751 -1.106 1.00 88.19 74 HIS A CA 1
ATOM 578 C C . HIS A 1 74 ? -1.831 5.330 -2.477 1.00 88.19 74 HIS A C 1
ATOM 580 O O . HIS A 1 74 ? -1.128 6.206 -2.972 1.00 88.19 74 HIS A O 1
ATOM 586 N N . ALA A 1 75 ? -2.940 4.892 -3.082 1.00 85.75 75 ALA A N 1
ATOM 587 C CA . ALA A 1 75 ? -3.425 5.425 -4.354 1.00 85.75 75 ALA A CA 1
ATOM 588 C C . ALA A 1 75 ? -3.746 6.925 -4.259 1.00 85.75 75 ALA A C 1
ATOM 590 O O . ALA A 1 75 ? -3.247 7.707 -5.069 1.00 85.75 75 ALA A O 1
ATOM 591 N N . TYR A 1 76 ? -4.495 7.341 -3.231 1.00 88.25 76 TYR A N 1
ATOM 592 C CA . TYR A 1 76 ? -4.829 8.749 -3.005 1.00 88.25 76 TYR A CA 1
ATOM 593 C C . TYR A 1 76 ? -3.579 9.618 -2.841 1.00 88.25 76 TYR A C 1
ATOM 595 O O . TYR A 1 76 ? -3.438 10.645 -3.501 1.00 88.25 76 TYR A O 1
ATOM 603 N N . VAL A 1 77 ? -2.648 9.197 -1.986 1.00 86.50 77 VAL A N 1
ATOM 604 C CA . VAL A 1 77 ? -1.402 9.921 -1.720 1.00 86.50 77 VAL A CA 1
ATOM 605 C C . VAL A 1 77 ? -0.537 9.991 -2.978 1.00 86.50 77 VAL A C 1
ATOM 607 O O . VAL A 1 77 ? -0.032 11.059 -3.329 1.00 86.50 77 VAL A O 1
ATOM 610 N N . SER A 1 78 ? -0.435 8.880 -3.709 1.00 82.06 78 SER A N 1
ATOM 611 C CA . SER A 1 78 ? 0.270 8.823 -4.987 1.00 82.06 78 SER A CA 1
ATOM 612 C C . SER A 1 78 ? -0.315 9.814 -5.995 1.00 82.06 78 SER A C 1
ATOM 614 O O . SER A 1 78 ? 0.430 10.406 -6.782 1.00 82.06 78 SER A O 1
ATOM 616 N N . ASP A 1 79 ? -1.644 9.948 -6.067 1.00 83.38 79 ASP A N 1
ATOM 617 C CA . ASP A 1 79 ? -2.337 10.872 -6.979 1.00 83.38 79 ASP A CA 1
ATOM 618 C C . ASP A 1 79 ? -2.136 12.319 -6.529 1.00 83.38 79 ASP A C 1
ATOM 620 O O . ASP A 1 79 ? -1.817 13.190 -7.340 1.00 83.38 79 ASP A O 1
ATOM 624 N N . TYR A 1 80 ? -2.243 12.564 -5.224 1.00 84.44 80 TYR A N 1
ATOM 625 C CA . TYR A 1 80 ? -2.045 13.871 -4.619 1.00 84.44 80 TYR A CA 1
ATOM 626 C C . TYR A 1 80 ? -0.637 14.414 -4.893 1.00 84.44 80 TYR A C 1
ATOM 628 O O . TYR A 1 80 ? -0.509 15.496 -5.468 1.00 84.44 80 TYR A O 1
ATOM 636 N N . TYR A 1 81 ? 0.420 13.648 -4.606 1.00 79.31 81 TYR A N 1
ATOM 637 C CA . TYR A 1 81 ? 1.789 14.055 -4.948 1.00 79.31 81 TYR A CA 1
ATOM 638 C C . TYR A 1 81 ? 2.032 14.062 -6.467 1.00 79.31 81 TYR A C 1
ATOM 640 O O . TYR A 1 81 ? 2.770 14.917 -6.960 1.00 79.31 81 TYR A O 1
ATOM 648 N N . GLY A 1 82 ? 1.337 13.186 -7.208 1.00 76.75 82 GLY A N 1
ATOM 649 C CA . GLY A 1 82 ? 1.312 13.071 -8.678 1.00 76.75 82 GLY A CA 1
ATOM 650 C C . GLY A 1 82 ? 0.827 14.304 -9.416 1.00 76.75 82 GLY A C 1
ATOM 651 O O . GLY A 1 82 ? 1.289 14.607 -10.513 1.00 76.75 82 GLY A O 1
ATOM 652 N N . SER A 1 83 ? -0.114 15.007 -8.806 1.00 79.31 83 SER A N 1
ATOM 653 C CA . SER A 1 83 ? -0.873 16.075 -9.442 1.00 79.31 83 SER A CA 1
ATOM 654 C C . SER A 1 83 ? -0.100 17.386 -9.639 1.00 79.31 83 SER A C 1
ATOM 656 O O . SER A 1 83 ? -0.570 18.263 -10.360 1.00 79.31 83 SER A O 1
ATOM 658 N N . GLY A 1 84 ? 1.059 17.553 -8.990 1.00 75.31 84 GLY A N 1
ATOM 659 C CA . GLY A 1 84 ? 1.864 18.777 -9.072 1.00 75.31 84 GLY A CA 1
ATOM 660 C C . GLY A 1 84 ? 1.285 19.987 -8.324 1.00 75.31 84 GLY A C 1
ATOM 661 O O . GLY A 1 84 ? 1.836 21.080 -8.438 1.00 75.31 84 GLY A O 1
ATOM 662 N N . HIS A 1 85 ? 0.217 19.820 -7.527 1.00 75.94 85 HIS A N 1
ATOM 663 C CA . HIS A 1 85 ? -0.390 20.906 -6.733 1.00 75.94 85 HIS A CA 1
ATOM 664 C C . HIS A 1 85 ? 0.587 21.573 -5.751 1.00 75.94 85 HIS A C 1
ATOM 666 O O . HIS A 1 85 ? 0.389 22.723 -5.367 1.00 75.94 85 HIS A O 1
ATOM 672 N N . LEU A 1 86 ? 1.641 20.861 -5.353 1.00 72.88 86 LEU A N 1
ATOM 673 C CA . LEU A 1 86 ? 2.660 21.325 -4.411 1.00 72.88 86 LEU A CA 1
ATOM 674 C C . LEU A 1 86 ? 3.975 21.757 -5.103 1.00 72.88 86 LEU A C 1
ATOM 676 O O . LEU A 1 86 ? 4.950 22.058 -4.422 1.00 72.88 86 LEU A O 1
ATOM 680 N N . GLY A 1 87 ? 4.017 21.826 -6.440 1.00 76.00 87 GLY A N 1
ATOM 681 C CA . GLY A 1 87 ? 5.224 22.174 -7.203 1.00 76.00 87 GLY A CA 1
ATOM 682 C C . GLY A 1 87 ? 6.075 20.955 -7.586 1.00 76.00 87 GLY A C 1
ATOM 683 O O . GLY A 1 87 ? 5.531 19.902 -7.911 1.00 76.00 87 GLY A O 1
ATOM 684 N N . GLU A 1 88 ? 7.410 21.091 -7.596 1.00 67.75 88 GLU A N 1
ATOM 685 C CA . GLU A 1 88 ? 8.339 19.977 -7.871 1.00 67.75 88 GLU A CA 1
ATOM 686 C C . GLU A 1 88 ? 8.413 19.000 -6.683 1.00 67.75 88 GLU A C 1
ATOM 688 O O . GLU A 1 88 ? 9.402 18.924 -5.961 1.00 67.75 88 GLU A O 1
ATOM 693 N N . THR A 1 89 ? 7.372 18.193 -6.514 1.00 64.69 89 THR A N 1
ATOM 694 C CA . THR A 1 89 ? 7.240 17.173 -5.460 1.00 64.69 89 THR A CA 1
ATOM 695 C C . THR A 1 89 ? 8.011 15.890 -5.734 1.00 64.69 89 THR A C 1
ATOM 697 O O . THR A 1 89 ? 7.727 14.866 -5.125 1.00 64.69 89 THR A O 1
ATOM 700 N N . SER A 1 90 ? 8.983 15.891 -6.652 1.00 61.94 90 SER A N 1
ATOM 701 C CA . SER A 1 90 ? 9.659 14.656 -7.087 1.00 61.94 90 SER A CA 1
ATOM 702 C C . SER A 1 90 ? 10.278 13.840 -5.940 1.00 61.94 90 SER A C 1
ATOM 704 O O . SER A 1 90 ? 10.382 12.624 -6.067 1.00 61.94 90 SER A O 1
ATOM 706 N N . PHE A 1 91 ? 10.617 14.493 -4.822 1.00 62.34 91 PHE A N 1
ATOM 707 C CA . PHE A 1 91 ? 11.123 13.866 -3.597 1.00 62.34 91 PHE A CA 1
ATOM 708 C C . PHE A 1 91 ? 10.028 13.510 -2.575 1.00 62.34 91 PHE A C 1
ATOM 710 O O . PHE A 1 91 ? 10.251 12.656 -1.725 1.00 62.34 91 PHE A O 1
ATOM 717 N N . ASP A 1 92 ? 8.842 14.116 -2.667 1.00 67.44 92 ASP A N 1
ATOM 718 C CA . ASP A 1 92 ? 7.746 13.925 -1.706 1.00 67.44 92 ASP A CA 1
ATOM 719 C C . ASP A 1 92 ? 6.883 12.694 -2.025 1.00 67.44 92 ASP A C 1
ATOM 721 O O . ASP A 1 92 ? 6.121 12.230 -1.176 1.00 67.44 92 ASP A O 1
ATOM 725 N N . PHE A 1 93 ? 7.018 12.127 -3.229 1.00 63.88 93 PHE A N 1
ATOM 726 C CA . PHE A 1 93 ? 6.310 10.908 -3.643 1.00 63.88 93 PHE A CA 1
ATOM 727 C C . PHE A 1 93 ? 6.603 9.702 -2.750 1.00 63.88 93 PHE A C 1
ATOM 729 O O . PHE A 1 93 ? 5.750 8.836 -2.611 1.00 63.88 93 PHE A O 1
ATOM 736 N N . GLU A 1 94 ? 7.788 9.647 -2.144 1.00 65.12 94 GLU A N 1
ATOM 737 C CA . GLU A 1 94 ? 8.201 8.546 -1.266 1.00 65.12 94 GLU A CA 1
ATOM 738 C C . GLU A 1 94 ? 7.920 8.845 0.215 1.00 65.12 94 GLU A C 1
ATOM 740 O O . GLU A 1 94 ? 8.258 8.047 1.078 1.00 65.12 94 GLU A O 1
ATOM 745 N N . SER A 1 95 ? 7.269 9.971 0.537 1.00 71.94 95 SER A N 1
ATOM 746 C CA . SER A 1 95 ? 6.986 10.351 1.932 1.00 71.94 95 SER A CA 1
ATOM 747 C C . SER A 1 9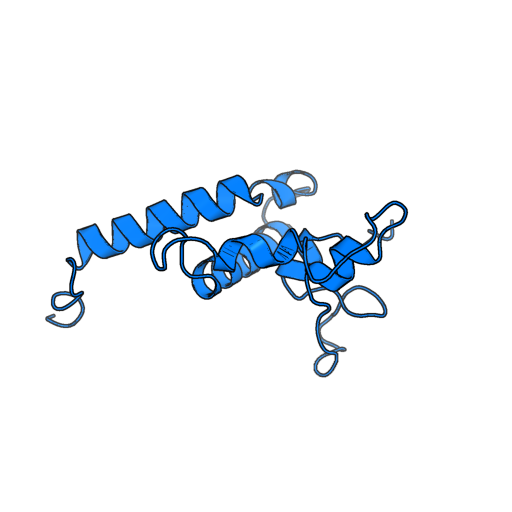5 ? 6.011 9.402 2.644 1.00 71.94 95 SER A C 1
ATOM 749 O O . SER A 1 95 ? 5.979 9.354 3.872 1.00 71.94 95 SER A O 1
ATOM 751 N N . MET A 1 96 ? 5.238 8.632 1.874 1.00 78.19 96 MET A N 1
ATOM 752 C CA . MET A 1 96 ? 4.364 7.561 2.352 1.00 78.19 96 MET A CA 1
ATOM 753 C C . MET A 1 96 ? 4.938 6.198 1.945 1.00 78.19 96 MET A C 1
ATOM 755 O O . MET A 1 96 ? 4.318 5.456 1.181 1.00 78.19 96 MET A O 1
ATOM 759 N N . ASP A 1 97 ? 6.159 5.922 2.402 1.00 78.75 97 ASP A N 1
ATOM 760 C CA . ASP A 1 97 ? 6.845 4.641 2.217 1.00 78.75 97 ASP A CA 1
ATOM 761 C C . ASP A 1 97 ? 6.143 3.485 2.957 1.00 78.75 97 ASP A C 1
ATOM 763 O O . ASP A 1 97 ? 5.136 3.676 3.645 1.00 78.75 97 ASP A O 1
ATOM 767 N N . GLU A 1 98 ? 6.651 2.257 2.809 1.00 78.62 98 GLU A N 1
ATOM 768 C CA . GLU A 1 98 ? 6.012 1.057 3.357 1.00 78.62 98 GLU A CA 1
ATOM 769 C C . GLU A 1 98 ? 5.778 1.158 4.872 1.00 78.62 98 GLU A C 1
ATOM 771 O O . GLU A 1 98 ? 4.737 0.730 5.376 1.00 78.62 98 GLU A O 1
ATOM 776 N N . THR A 1 99 ? 6.721 1.758 5.604 1.00 86.75 99 THR A N 1
ATOM 777 C CA . THR A 1 99 ? 6.642 1.872 7.066 1.00 86.75 99 THR A CA 1
ATOM 778 C C . THR A 1 99 ? 5.684 2.983 7.478 1.00 86.75 99 THR A C 1
ATOM 780 O O . THR A 1 99 ? 4.850 2.775 8.364 1.00 86.75 99 THR A O 1
ATOM 783 N N . ALA A 1 100 ? 5.768 4.147 6.829 1.00 89.50 100 ALA A N 1
ATOM 784 C CA . ALA A 1 100 ? 4.871 5.269 7.070 1.00 89.50 100 ALA A CA 1
ATOM 785 C C . ALA A 1 100 ? 3.416 4.893 6.764 1.00 89.50 100 ALA A C 1
ATOM 787 O O . ALA A 1 100 ? 2.524 5.198 7.556 1.00 89.50 100 ALA A O 1
ATOM 788 N N . LEU A 1 101 ? 3.184 4.165 5.669 1.00 89.56 101 LEU A N 1
ATOM 789 C CA . LEU A 1 101 ? 1.861 3.703 5.266 1.00 89.56 101 LEU A CA 1
ATOM 790 C C . LEU A 1 101 ? 1.258 2.732 6.288 1.00 89.56 101 LEU A C 1
ATOM 792 O O . LEU A 1 101 ? 0.097 2.889 6.663 1.00 89.56 101 LEU A O 1
ATOM 796 N N . ILE A 1 102 ? 2.039 1.759 6.772 1.00 90.94 102 ILE A N 1
ATOM 797 C CA . ILE A 1 102 ? 1.584 0.823 7.811 1.00 90.94 102 ILE A CA 1
ATOM 798 C C . ILE A 1 102 ? 1.272 1.576 9.105 1.00 90.94 102 ILE A C 1
ATOM 800 O O . ILE A 1 102 ? 0.191 1.399 9.664 1.00 90.94 102 ILE A O 1
ATOM 804 N N . ALA A 1 103 ? 2.177 2.443 9.565 1.00 92.62 103 ALA A N 1
ATOM 805 C CA . ALA A 1 103 ? 1.969 3.220 10.784 1.00 92.62 103 ALA A CA 1
ATOM 806 C C . ALA A 1 103 ? 0.708 4.093 10.691 1.00 92.62 103 ALA A C 1
ATOM 808 O O . ALA A 1 103 ? -0.084 4.148 11.629 1.00 92.62 103 ALA A O 1
ATOM 809 N N . PHE A 1 104 ? 0.488 4.735 9.544 1.00 92.69 104 PHE A N 1
ATOM 810 C CA . PHE A 1 104 ? -0.695 5.551 9.305 1.00 92.69 104 PHE A CA 1
ATOM 811 C C . PHE A 1 104 ? -1.983 4.718 9.254 1.00 92.69 104 PHE A C 1
ATOM 813 O O . PHE A 1 104 ? -2.992 5.129 9.824 1.00 92.69 104 PHE A O 1
ATOM 820 N N . GLY A 1 105 ? -1.945 3.529 8.644 1.00 92.75 105 GLY A N 1
ATOM 821 C CA . GLY A 1 105 ? -3.062 2.583 8.660 1.00 92.75 105 GLY A CA 1
ATOM 822 C C . GLY A 1 105 ? -3.455 2.160 10.074 1.00 92.75 105 GLY A C 1
ATOM 823 O O . GLY A 1 105 ? -4.632 2.240 10.413 1.00 92.75 105 GLY A O 1
ATOM 824 N N . ILE A 1 106 ? -2.472 1.811 10.916 1.00 93.12 106 ILE A N 1
ATOM 825 C CA . ILE A 1 106 ? -2.705 1.477 12.332 1.00 93.12 106 ILE A CA 1
ATOM 826 C C . ILE A 1 106 ? -3.388 2.651 13.035 1.00 93.12 106 ILE A C 1
ATOM 828 O O . ILE A 1 106 ? -4.419 2.480 13.674 1.00 93.12 106 ILE A O 1
ATOM 832 N N . LEU A 1 107 ? -2.851 3.866 12.885 1.00 94.31 107 LEU A N 1
ATOM 833 C CA . LEU A 1 107 ? -3.423 5.047 13.531 1.00 94.31 107 LEU A CA 1
ATOM 834 C C . LEU A 1 107 ? -4.868 5.307 13.097 1.00 94.31 107 LEU A C 1
ATOM 836 O O . LEU A 1 107 ? -5.689 5.673 13.936 1.00 94.31 107 LEU A O 1
ATOM 840 N N . LEU A 1 108 ? -5.190 5.136 11.814 1.00 93.06 108 LEU A N 1
ATOM 841 C CA . LEU A 1 108 ? -6.550 5.332 11.315 1.00 93.06 108 LEU A CA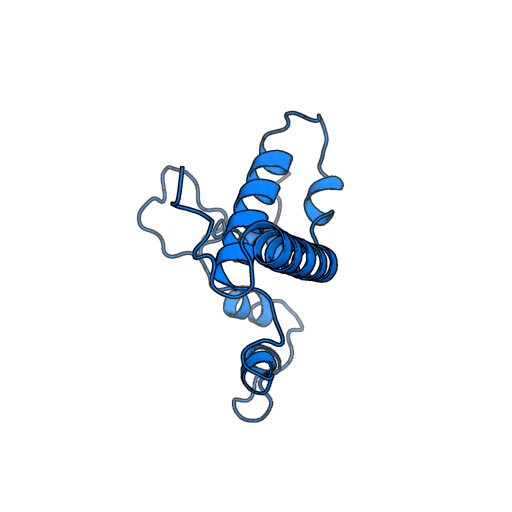 1
ATOM 842 C C . LEU A 1 108 ? -7.524 4.287 11.850 1.00 93.06 108 LEU A C 1
ATOM 844 O O . LEU A 1 108 ? -8.621 4.660 12.263 1.00 93.06 108 LEU A O 1
ATOM 848 N N . GLU A 1 109 ? -7.137 3.015 11.864 1.00 91.25 109 GLU A N 1
ATOM 849 C CA . GLU A 1 109 ? -7.992 1.944 12.379 1.00 91.25 109 GLU A CA 1
ATOM 850 C C . GLU A 1 109 ? -8.226 2.089 13.886 1.00 91.25 109 GLU A C 1
ATOM 852 O O . GLU A 1 109 ? -9.374 2.069 14.323 1.00 91.25 109 GLU A O 1
ATOM 857 N N . GLU A 1 110 ? -7.179 2.366 14.667 1.00 90.62 110 GLU A N 1
ATOM 858 C CA . GLU A 1 110 ? -7.290 2.622 16.110 1.00 90.62 110 GLU A CA 1
ATOM 859 C C . GLU A 1 110 ? -8.125 3.874 16.409 1.00 90.62 110 GLU A C 1
ATOM 861 O O . GLU A 1 110 ? -8.942 3.897 17.331 1.00 90.62 110 GLU A O 1
ATOM 866 N N . THR A 1 111 ? -7.970 4.932 15.609 1.00 90.88 111 THR A N 1
ATOM 867 C CA . THR A 1 111 ? -8.782 6.147 15.756 1.00 90.88 111 THR A CA 1
ATOM 868 C C . THR A 1 111 ? -10.246 5.866 15.423 1.00 90.88 111 THR A C 1
ATOM 870 O O . THR A 1 111 ? -11.133 6.325 16.142 1.00 90.88 111 THR A O 1
ATOM 873 N N . ALA A 1 112 ? -10.519 5.093 14.370 1.00 88.25 112 ALA A N 1
ATOM 874 C CA . ALA A 1 112 ? -11.874 4.694 14.011 1.00 88.25 112 ALA A CA 1
ATOM 875 C C . ALA A 1 112 ? -12.510 3.827 15.107 1.00 88.25 112 ALA A C 1
ATOM 877 O O . ALA A 1 112 ? -13.633 4.109 15.517 1.00 88.25 112 ALA A O 1
ATOM 878 N N . ALA A 1 113 ? -11.783 2.845 15.645 1.00 86.44 113 ALA A N 1
ATOM 879 C CA . ALA A 1 113 ? -12.239 2.017 16.761 1.00 86.44 113 ALA A CA 1
ATOM 880 C C . ALA A 1 113 ? -12.482 2.845 18.035 1.00 86.44 113 ALA A C 1
ATOM 882 O O . ALA A 1 113 ? -13.466 2.633 18.740 1.00 86.44 113 ALA A O 1
ATOM 883 N N . SER A 1 114 ? -11.634 3.840 18.307 1.00 86.44 114 SER A N 1
ATOM 884 C CA . SER A 1 114 ? -11.786 4.759 19.441 1.00 86.44 114 SER A CA 1
ATOM 885 C C . SER A 1 114 ? -13.035 5.644 19.325 1.00 86.44 114 SER A C 1
ATOM 887 O O . SER A 1 114 ? -13.734 5.863 20.313 1.00 86.44 114 SER A O 1
ATOM 889 N N . ILE A 1 115 ? -13.348 6.132 18.119 1.00 85.69 115 ILE A N 1
ATOM 890 C CA . ILE A 1 115 ? -14.511 7.000 17.875 1.00 85.69 115 ILE A CA 1
ATOM 891 C C . ILE A 1 115 ? -15.814 6.192 17.810 1.00 85.69 115 ILE A C 1
ATOM 893 O O . ILE A 1 115 ? -16.830 6.624 18.350 1.00 85.69 115 ILE A O 1
ATOM 897 N N . LEU A 1 116 ? -15.802 5.039 17.138 1.00 82.31 116 LEU A N 1
ATOM 898 C CA . LEU A 1 116 ? -17.002 4.245 16.858 1.00 82.31 116 LEU A CA 1
ATOM 899 C C . LEU A 1 116 ? -17.292 3.175 17.933 1.00 82.31 116 LEU A C 1
ATOM 901 O O . LEU A 1 116 ? -18.398 2.631 17.970 1.00 82.31 116 LEU A O 1
ATOM 905 N N . GLY A 1 117 ? -16.326 2.890 18.813 1.00 69.44 117 GLY A N 1
ATOM 906 C CA . GLY A 1 117 ? -16.330 1.745 19.731 1.00 69.44 117 GLY A CA 1
ATOM 907 C C . GLY A 1 117 ? -15.938 0.432 19.033 1.00 69.44 117 GLY A C 1
ATOM 908 O O . GLY A 1 117 ? -15.966 0.348 17.808 1.00 69.44 117 GLY A O 1
ATOM 909 N N . GLU A 1 118 ? -15.616 -0.620 19.804 1.00 67.12 118 GLU A N 1
ATOM 910 C CA . GLU A 1 118 ? -15.169 -1.938 19.283 1.00 67.12 118 GLU A CA 1
ATOM 911 C C . GLU A 1 118 ? -16.105 -2.547 18.225 1.00 67.12 118 GLU A C 1
ATOM 913 O O . GLU A 1 118 ? -15.664 -3.286 17.350 1.00 67.12 118 GLU A O 1
ATOM 918 N N . THR A 1 119 ? -17.403 -2.260 18.310 1.00 67.31 119 THR A N 1
ATOM 919 C CA . THR A 1 119 ? -18.445 -2.846 17.451 1.00 67.31 119 THR A CA 1
ATOM 920 C C . THR A 1 119 ? -18.943 -1.895 16.365 1.00 67.31 119 THR A C 1
ATOM 922 O O . THR A 1 119 ? -19.630 -2.327 15.446 1.00 67.31 119 THR A O 1
ATOM 925 N N . GLY A 1 120 ? -18.606 -0.604 16.443 1.00 65.50 120 GLY A N 1
ATOM 926 C CA . GLY A 1 120 ? -19.078 0.401 15.490 1.00 65.50 120 GLY A CA 1
ATOM 927 C C . GLY A 1 120 ? -20.576 0.724 15.562 1.00 65.50 120 GLY A C 1
ATOM 928 O O . GLY A 1 120 ? -21.076 1.478 14.728 1.00 65.50 120 GLY A O 1
ATOM 929 N N . ASP A 1 121 ? -21.293 0.198 16.560 1.00 62.38 121 ASP A N 1
ATOM 930 C CA . ASP A 1 121 ? -22.752 0.323 16.694 1.00 62.38 121 ASP A CA 1
ATOM 931 C C . ASP A 1 121 ? -23.227 1.779 16.855 1.00 62.38 121 ASP A C 1
ATOM 933 O O . ASP A 1 121 ? -24.372 2.099 16.539 1.00 62.38 121 ASP A O 1
ATOM 937 N N . LEU A 1 122 ? -22.346 2.678 17.308 1.00 62.25 122 LEU A N 1
ATOM 938 C CA . LEU A 1 122 ? -22.643 4.102 17.499 1.00 62.25 122 LEU A CA 1
ATOM 939 C C . LEU A 1 122 ? -22.553 4.931 16.203 1.00 62.25 122 LEU A C 1
ATOM 941 O O . LEU A 1 122 ? -22.982 6.082 16.188 1.00 62.25 122 LEU A O 1
ATOM 945 N N . ALA A 1 123 ? -22.023 4.371 15.107 1.00 62.50 123 ALA A N 1
ATOM 946 C CA . ALA A 1 123 ? -21.774 5.106 13.860 1.00 62.50 123 ALA A CA 1
ATOM 947 C C . ALA A 1 123 ? -23.053 5.528 13.111 1.00 62.50 123 ALA A C 1
ATOM 949 O O . ALA A 1 123 ? -23.030 6.481 12.336 1.00 62.50 123 ALA A O 1
ATOM 950 N N . PHE A 1 124 ? -24.156 4.800 13.308 1.00 59.88 124 PHE A N 1
ATOM 951 C CA . PHE A 1 124 ? -25.403 4.956 12.545 1.00 59.88 124 PHE A CA 1
ATOM 952 C C . PHE A 1 124 ? -26.600 5.377 13.410 1.00 59.88 124 PHE A C 1
ATOM 954 O O . PHE A 1 124 ? -27.744 5.258 12.976 1.00 59.88 124 PHE A O 1
ATOM 961 N N . THR A 1 125 ? -26.357 5.830 14.642 1.00 60.47 125 THR A N 1
ATOM 962 C CA . THR A 1 125 ? -27.413 6.179 15.608 1.00 60.47 125 THR A CA 1
ATOM 963 C C . THR A 1 125 ? -27.793 7.667 15.655 1.00 60.47 125 THR A C 1
ATOM 965 O O . THR A 1 125 ? -28.475 8.068 16.597 1.00 60.47 125 THR A O 1
ATOM 968 N N . GLU A 1 126 ? -27.419 8.473 14.655 1.00 49.84 126 GLU A N 1
ATOM 969 C CA . GLU A 1 126 ? -27.879 9.872 14.490 1.00 49.84 126 GLU A CA 1
ATOM 970 C C . GLU A 1 126 ? -28.841 10.065 13.310 1.00 49.84 126 GLU A C 1
ATOM 972 O O . GLU A 1 126 ? -28.584 9.508 12.217 1.00 49.84 126 GLU A O 1
#

Foldseek 3Di:
DDDFDALLCLLLLQAAPVGGDDPVNVPTGRDHSVNRQQVDDPRDDDDPVPHPVCCCVVDDPPPFADSVVLSVVSNVLLVVLVVCPVPPSVVVNCVCPPVNSRVVRVVVVV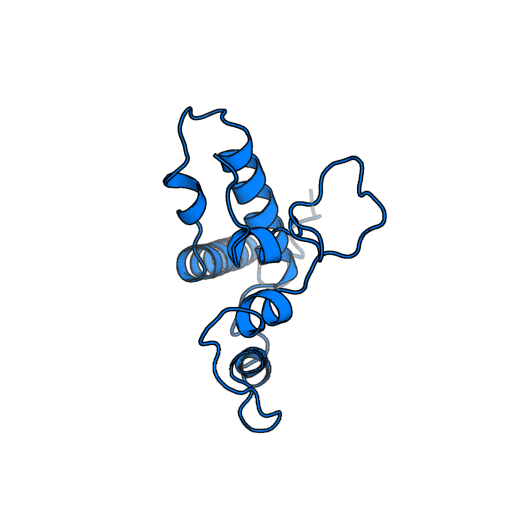VQCVVCPVVSPNVPPD

Radius of gyration: 17.68 Å; chains: 1; bounding box: 48×45×42 Å

Sequence (126 aa):
RNREGNLYDAVAGRLGAEGFLGDNNRGLKPLRPDEVLYSRAGAPVRYEEDDEYTQHRHLPPDALPSSDLLKAIHAYVSDYYGSGHLGETSFDFESMDETALIAFGILLEETAASILGETGDLAFTE

Organism: NCBI:txid1314786

InterPro domains:
  IPR022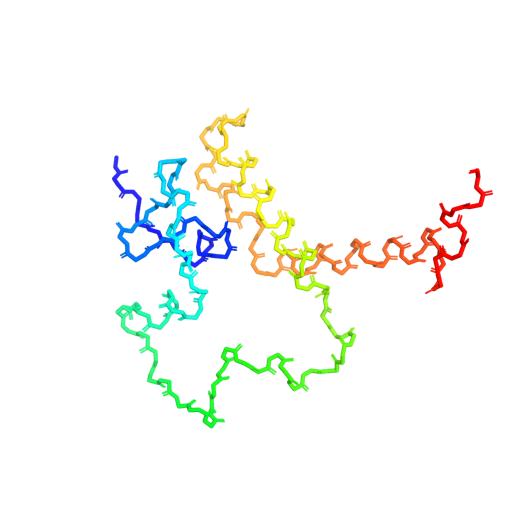793 RNA polymerase I-specific transcription initiation factor Rrn10 [PTHR28054] (1-126)

Secondary structure (DSSP, 8-state):
-PPPP-HHHHHTT-EETTEE--GGGTTSPPPPHHHHHHTSTTPPPP-STT-GGGGGGGS-TTSS--HHHHHHHHHHHHHHHHT-TTSS-TTGGGTT-HHHHHHHHHHHHHHHHHHH-TT-GGGG--

pLDDT: mean 80.0, std 10.12, range [42.94, 94.31]